Protein 2GKP (pdb70)

CATH classification: 3.40.1590.10

Sequence (161 aa):
TFNQEQDYWAGYYKANERALIIQTWSGFGRYAPDHLYPPPHHILPLDTTDNEETLGTTVLQQALANSRTFVYDSPEDQDFFDTEKKIRQQRRYEDDWVAKKLLCGNLGYKTRRRALFKKNSVDDIWLHNGCCLKISPSRHVKLEAWDAIDADDVILSLDNSPEEEIGAGLKLALSRCR

Nearest PDB structures (foldseek):
  2gkp-assembly1_A  TM=1.006E+00  e=8.425E-35  Neisseria meningitidis MC58
  4zqv-assembly1_A  TM=9.574E-01  e=1.623E-19  Yersinia kristensenii ATCC 33638
  4g6u-assembly3_B  TM=9.277E-01  e=3.587E-19  Escherichia coli O157:H7
  4zqu-assembly1_B  TM=9.069E-01  e=6.116E-16  Salmonella enterica subsp. enterica serovar Rubislaw str. ATCC 10717
  6a27-assembly1_B  TM=6.437E-01  e=1.178E+00  Deinococcus radiodurans R1 = ATCC 13939 = DSM 20539

Radius of gyration: 15.31 Å; Cα contacts (8 Å, |Δi|>4): 329; chains: 1; bounding box: 28×39×42 Å

B-factor: mean 19.78, std 9.02, range [9.24, 66.95]

Structure (mmCIF, N/CA/C/O backbone):
data_2GKP
#
_entry.id   2GKP
#
_cell.length_a   48.102
_cell.length_b   79.877
_cell.length_c   44.624
_cell.angle_alpha   90.00
_cell.angle_beta   90.00
_cell.angle_gamma   90.00
#
_symmetry.space_group_name_H-M   'P 21 21 2'
#
loop_
_entity.id
_entity.type
_entity.pdbx_description
1 polymer 'hypothetical protein NMB0488'
2 non-polymer 'SODIUM ION'
3 non-polymer 1,2-ETHANEDIOL
4 non-polymer BETA-MERCAPTOETHANOL
5 water water
#
loop_
_atom_site.group_PDB
_atom_site.id
_atom_site.type_symbol
_atom_site.label_atom_id
_atom_site.label_alt_id
_atom_site.label_comp_id
_atom_site.label_asym_id
_atom_site.label_entity_id
_atom_site.label_seq_id
_atom_site.pdbx_PDB_ins_code
_atom_site.Cartn_x
_atom_site.Cartn_y
_atom_site.Cartn_z
_atom_site.occupancy
_atom_site.B_iso_or_equiv
_atom_site.auth_seq_id
_atom_site.auth_comp_id
_atom_site.auth_asym_id
_atom_site.auth_atom_id
_atom_site.pdbx_PDB_model_num
ATOM 9 N N . THR A 1 5 ? 20.556 5.375 42.032 1.00 31.38 2 THR A N 1
ATOM 10 C CA . THR A 1 5 ? 19.656 4.610 41.195 1.00 31.81 2 THR A CA 1
ATOM 11 C C . THR A 1 5 ? 18.285 4.666 41.816 1.00 30.33 2 THR A C 1
ATOM 12 O O . THR A 1 5 ? 18.065 4.209 42.944 1.00 31.35 2 THR A O 1
ATOM 16 N N . PHE A 1 6 ? 17.384 5.290 41.076 1.00 28.11 3 PHE A N 1
ATOM 17 C CA . PHE A 1 6 ? 15.968 5.240 41.361 1.00 26.60 3 PHE A CA 1
ATOM 18 C C . PHE A 1 6 ? 15.298 4.558 40.166 1.00 26.97 3 PHE A C 1
ATOM 19 O O . PHE A 1 6 ? 15.569 4.915 39.021 1.00 28.41 3 PHE A O 1
ATOM 27 N N . ASN A 1 7 ? 14.467 3.562 40.444 1.00 27.87 4 ASN A N 1
ATOM 28 C CA . ASN A 1 7 ? 13.763 2.796 39.418 1.00 28.41 4 ASN A CA 1
ATOM 29 C C . ASN A 1 7 ? 12.402 3.372 39.075 1.00 29.44 4 ASN A C 1
ATOM 30 O O . ASN A 1 7 ? 11.687 3.893 39.942 1.00 29.12 4 ASN A O 1
ATOM 35 N N . GLN A 1 8 ? 12.029 3.262 37.806 1.00 29.85 5 GLN A N 1
ATOM 36 C CA . GLN A 1 8 ? 10.715 3.689 37.375 1.00 30.37 5 GLN A CA 1
ATOM 37 C C . GLN A 1 8 ? 9.647 2.813 38.005 1.00 29.54 5 GLN A C 1
ATOM 38 O O . GLN A 1 8 ? 9.830 1.601 38.185 1.00 30.23 5 GLN A O 1
ATOM 44 N N . GLU A 1 9 ? 8.547 3.446 38.376 1.00 28.18 6 GLU A N 1
ATOM 45 C CA . GLU A 1 9 ? 7.418 2.805 39.040 1.00 27.82 6 GLU A CA 1
ATOM 46 C C . GLU A 1 9 ? 7.660 2.466 40.502 1.00 25.82 6 GLU A C 1
ATOM 47 O O . GLU A 1 9 ? 6.699 2.148 41.205 1.00 27.71 6 GLU A O 1
ATOM 53 N N . GLN A 1 10 ? 8.908 2.578 40.968 1.00 23.30 7 GLN A N 1
ATOM 54 C CA . GLN A 1 10 ? 9.219 2.278 42.374 1.00 21.05 7 GLN A CA 1
ATOM 55 C C . GLN A 1 10 ? 9.040 3.526 43.241 1.00 19.59 7 GLN A C 1
ATOM 56 O O . GLN A 1 10 ? 9.368 4.646 42.836 1.00 21.10 7 GLN A O 1
ATOM 62 N N . ASP A 1 11 ? 8.478 3.293 44.410 1.00 18.45 8 ASP A N 1
ATOM 63 C CA . ASP A 1 11 ? 8.297 4.336 45.415 1.00 16.39 8 ASP A CA 1
ATOM 64 C C . ASP A 1 11 ? 9.458 4.378 46.386 1.00 15.79 8 ASP A C 1
ATOM 65 O O . ASP A 1 11 ? 9.880 3.341 46.867 1.00 15.38 8 ASP A O 1
ATOM 70 N N . TYR A 1 12 ? 9.930 5.589 46.689 1.00 13.30 9 TYR A N 1
ATOM 71 C CA . TYR A 1 12 ? 10.946 5.770 47.711 1.00 12.53 9 TYR A CA 1
ATOM 72 C C . TYR A 1 12 ? 10.422 6.783 48.701 1.00 11.65 9 TYR A C 1
ATOM 73 O O . TYR A 1 12 ? 9.878 7.814 48.303 1.00 12.40 9 TYR A O 1
ATOM 82 N N . TRP A 1 13 ? 10.641 6.500 49.986 1.00 12.11 10 TRP A N 1
ATOM 83 C CA . TRP A 1 13 ? 10.163 7.375 51.027 1.00 11.05 10 TRP A CA 1
ATOM 84 C C . TRP A 1 13 ? 11.238 7.710 52.058 1.00 11.45 10 TRP A C 1
ATOM 85 O O . TRP A 1 13 ? 12.141 6.893 52.335 1.00 12.15 10 TRP A O 1
ATOM 96 N N . ALA A 1 14 ? 11.096 8.903 52.662 1.00 11.35 11 ALA A N 1
ATOM 97 C CA . ALA A 1 14 ? 12.009 9.345 53.707 1.00 11.05 11 ALA A CA 1
ATOM 98 C C . ALA A 1 14 ? 11.327 10.362 54.570 1.00 10.45 11 ALA A C 1
ATOM 99 O O . ALA A 1 14 ? 10.280 10.884 54.225 1.00 11.63 11 ALA A O 1
ATOM 101 N N . GLY A 1 15 ? 11.930 10.631 55.727 1.00 11.49 12 GLY A N 1
ATOM 102 C CA . GLY A 1 15 ? 11.397 11.632 56.631 1.00 11.99 12 GLY A CA 1
ATOM 103 C C . GLY A 1 15 ? 12.456 12.652 57.038 1.00 11.20 12 GLY A C 1
ATOM 104 O O . GLY A 1 15 ? 13.657 12.351 57.041 1.00 11.28 12 GLY A O 1
ATOM 105 N N . TYR A 1 16 ? 11.975 13.828 57.413 1.00 11.14 13 TYR A N 1
ATOM 106 C CA A TYR A 1 16 ? 12.830 14.960 57.776 0.50 12.77 13 TYR A CA 1
ATOM 107 C CA B TYR A 1 16 ? 12.806 14.976 57.745 0.50 12.58 13 TYR A CA 1
ATOM 108 C C . TYR A 1 16 ? 12.161 15.595 58.975 1.00 12.18 13 TYR A C 1
ATOM 109 O O . TYR A 1 16 ? 11.124 16.268 58.845 1.00 13.78 13 TYR A O 1
ATOM 126 N N . LYS A 1 17 ? 12.728 15.327 60.156 1.00 11.62 14 LYS A N 1
ATOM 127 C CA . LYS A 1 17 ? 12.214 15.883 61.418 1.00 12.46 14 LYS A CA 1
ATOM 128 C C . LYS A 1 17 ? 13.140 16.954 61.958 1.00 11.21 14 LYS A C 1
ATOM 129 O O . LYS A 1 17 ? 14.332 16.953 61.640 1.00 12.73 14 LYS A O 1
ATOM 135 N N . ALA A 1 18 ? 12.605 17.888 62.757 1.00 10.87 15 ALA A N 1
ATOM 136 C CA . ALA A 1 18 ? 13.434 18.999 63.253 1.00 10.63 15 ALA A CA 1
ATOM 137 C C . ALA A 1 18 ? 12.914 19.457 64.559 1.00 10.93 15 ALA A C 1
ATOM 138 O O . ALA A 1 18 ? 11.711 19.696 64.685 1.00 12.45 15 ALA A O 1
ATOM 140 N N . ASN A 1 19 ? 13.814 19.641 65.518 1.00 11.02 16 ASN A N 1
ATOM 141 C CA . ASN A 1 19 ? 13.440 20.281 66.781 1.00 10.50 16 ASN A CA 1
ATOM 142 C C . ASN A 1 19 ? 14.437 21.381 67.091 1.00 10.35 16 ASN A C 1
ATOM 143 O O . ASN A 1 19 ? 15.172 21.812 66.188 1.00 11.78 16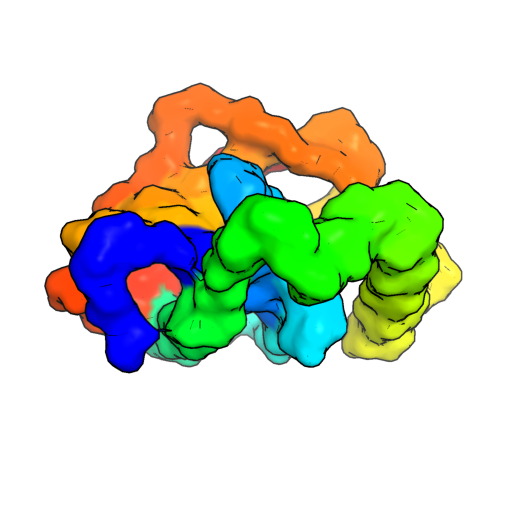 ASN A O 1
ATOM 148 N N . GLU A 1 20 ? 14.455 21.864 68.332 1.00 9.93 17 GLU A N 1
ATOM 149 C CA . GLU A 1 20 ? 15.340 22.987 68.596 1.00 10.74 17 GLU A CA 1
ATOM 150 C C . GLU A 1 20 ? 16.817 22.602 68.654 1.00 9.78 17 GLU A C 1
ATOM 151 O O . GLU A 1 20 ? 17.674 23.491 68.798 1.00 11.92 17 GLU A O 1
ATOM 157 N N . ARG A 1 21 ? 17.135 21.303 68.561 1.00 10.03 18 ARG A N 1
ATOM 158 C CA . ARG A 1 21 ? 18.558 20.894 68.589 1.00 9.56 18 ARG A CA 1
ATOM 159 C C . ARG A 1 21 ? 19.086 20.321 67.288 1.00 9.24 18 ARG A C 1
ATOM 160 O O . ARG A 1 21 ? 20.287 20.302 67.106 1.00 9.98 18 ARG A O 1
ATOM 168 N N . ALA A 1 22 ? 18.214 19.810 66.406 1.00 10.63 19 ALA A N 1
ATOM 169 C CA . ALA A 1 22 ? 18.721 19.091 65.257 1.00 9.25 19 ALA A CA 1
ATOM 170 C C . ALA A 1 22 ? 17.708 18.927 64.171 1.00 10.35 19 ALA A C 1
ATOM 171 O O . ALA A 1 22 ? 16.487 18.946 64.418 1.00 10.55 19 ALA A O 1
ATOM 173 N N . LEU A 1 23 ? 18.238 18.701 62.973 1.00 11.07 20 LEU A N 1
ATOM 174 C CA . LEU A 1 23 ? 17.505 18.049 61.868 1.00 10.09 20 LEU A CA 1
ATOM 175 C C . LEU A 1 23 ? 17.816 16.546 61.892 1.00 9.64 20 LEU A C 1
ATOM 176 O O . LEU A 1 23 ? 18.939 16.178 62.225 1.00 10.80 20 LEU A O 1
ATOM 181 N N . ILE A 1 24 ? 16.820 15.702 61.598 1.00 10.40 21 ILE A N 1
ATOM 182 C CA . ILE A 1 24 ? 16.965 14.257 61.727 1.00 11.21 21 ILE A CA 1
ATOM 183 C C . ILE A 1 24 ? 16.366 13.662 60.457 1.00 11.06 21 ILE A C 1
ATOM 184 O O . ILE A 1 24 ? 15.159 13.713 60.239 1.00 11.82 21 ILE A O 1
ATOM 189 N N . ILE A 1 25 ? 17.228 13.121 59.588 1.00 11.43 22 ILE A N 1
ATOM 190 C CA . ILE A 1 25 ? 16.787 12.634 58.285 1.00 12.15 22 ILE A CA 1
ATOM 191 C C . ILE A 1 25 ? 16.783 11.110 58.348 1.00 12.02 22 ILE A C 1
ATOM 192 O O . ILE A 1 25 ? 17.732 10.478 58.839 1.00 13.22 22 ILE A O 1
ATOM 197 N N . GLN A 1 26 ? 15.702 10.513 57.867 1.00 11.85 23 GLN A N 1
ATOM 198 C CA . GLN A 1 26 ? 15.522 9.090 58.050 1.00 12.39 23 GLN A CA 1
ATOM 199 C C . GLN A 1 26 ? 14.992 8.412 56.789 1.00 11.73 23 GLN A C 1
ATOM 200 O O . GLN A 1 26 ? 13.975 8.836 56.247 1.00 12.70 23 GLN A O 1
ATOM 206 N N . THR A 1 27 ? 15.594 7.289 56.397 1.00 12.52 24 THR A N 1
ATOM 207 C CA . THR A 1 27 ? 14.992 6.421 55.369 1.00 11.90 24 THR A CA 1
ATOM 208 C C . THR A 1 27 ? 13.707 5.764 55.887 1.00 12.60 24 THR A C 1
ATOM 209 O O . THR A 1 27 ? 13.665 5.327 57.034 1.00 12.38 24 THR A O 1
ATOM 213 N N . TRP A 1 28 ? 12.674 5.718 55.035 1.00 12.99 25 TRP A N 1
ATOM 214 C CA . TRP A 1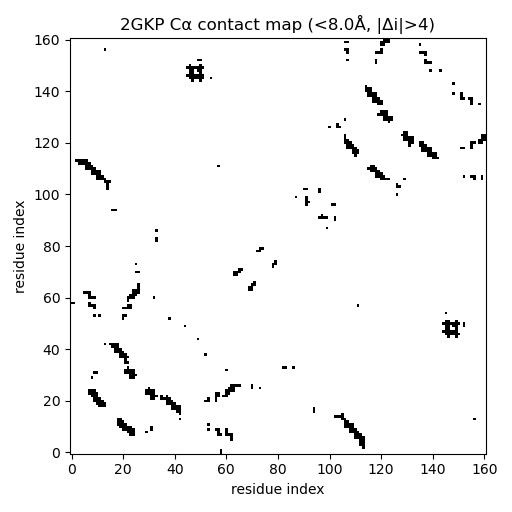 28 ? 11.451 4.953 55.316 1.00 12.94 25 TRP A CA 1
ATOM 215 C C . TRP A 1 28 ? 11.385 3.770 54.346 1.00 12.53 25 TRP A C 1
ATOM 216 O O . TRP A 1 28 ? 11.939 3.827 53.231 1.00 12.40 25 TRP A O 1
ATOM 227 N N . SER A 1 29 ? 10.692 2.702 54.757 1.00 12.49 26 SER A N 1
ATOM 228 C CA . SER A 1 29 ? 10.524 1.527 53.911 1.00 13.03 26 SER A CA 1
ATOM 229 C C . SER A 1 29 ? 9.125 0.981 54.126 1.00 13.82 26 SER A C 1
ATOM 230 O O . SER A 1 29 ? 8.372 1.474 54.985 1.00 12.86 26 SER A O 1
ATOM 233 N N . GLY A 1 30 ? 8.786 -0.069 53.365 1.00 13.21 27 GLY A N 1
ATOM 234 C CA . GLY A 1 30 ? 7.462 -0.655 53.534 1.00 13.89 27 GLY A CA 1
ATOM 235 C C . GLY A 1 30 ? 6.980 -1.320 52.278 1.00 13.67 27 GLY A C 1
ATOM 236 O O . GLY A 1 30 ? 7.771 -1.646 51.381 1.00 14.17 27 GLY A O 1
ATOM 237 N N . PHE A 1 31 ? 5.667 -1.562 52.236 1.00 14.34 28 PHE A N 1
ATOM 238 C CA . PHE A 1 31 ? 4.999 -2.018 51.035 1.00 13.62 28 PHE A CA 1
ATOM 239 C C . PHE A 1 31 ? 3.568 -1.508 51.196 1.00 14.33 28 PHE A C 1
ATOM 240 O O . PHE A 1 31 ? 2.931 -1.749 52.233 1.00 13.89 28 PHE A O 1
ATOM 248 N N . GLY A 1 32 ? 3.082 -0.794 50.180 1.00 13.84 29 GLY A N 1
ATOM 249 C CA . GLY A 1 32 ? 1.748 -0.209 50.241 1.00 14.13 29 GLY A CA 1
ATOM 250 C C . GLY A 1 32 ? 1.710 1.055 51.053 1.00 13.66 29 GLY A C 1
ATOM 251 O O . GLY A 1 32 ? 1.289 2.101 50.569 1.00 14.83 29 GLY A O 1
ATOM 252 N N . ARG A 1 33 ? 2.127 0.952 52.313 1.00 13.47 30 ARG A N 1
ATOM 253 C CA . ARG A 1 33 ? 2.346 2.110 53.170 1.00 13.75 30 ARG A CA 1
ATOM 254 C C . ARG A 1 33 ? 3.768 2.029 53.724 1.00 13.89 30 ARG A C 1
ATOM 255 O O . ARG A 1 33 ? 4.327 0.912 53.898 1.00 15.37 30 ARG A O 1
ATOM 263 N N . TYR A 1 34 ? 4.326 3.212 54.025 1.00 13.16 31 TYR A N 1
ATOM 264 C CA . TYR A 1 34 ? 5.716 3.305 54.451 1.00 13.73 31 TYR A CA 1
ATOM 265 C C . TYR A 1 34 ? 5.873 3.911 55.837 1.00 13.25 31 TYR A C 1
ATOM 266 O O . TYR A 1 34 ? 4.983 4.618 56.348 1.00 15.40 31 TYR A O 1
ATOM 275 N N . ALA A 1 35 ? 7.029 3.639 56.426 1.00 13.05 32 ALA A N 1
ATOM 276 C CA . ALA A 1 35 ? 7.297 4.083 57.802 1.00 13.33 32 ALA A CA 1
ATOM 277 C C . ALA A 1 35 ? 8.782 4.125 58.055 1.00 13.09 32 ALA A C 1
ATOM 278 O O . ALA A 1 35 ? 9.553 3.523 57.304 1.00 13.61 32 ALA A O 1
ATOM 280 N N . PRO A 1 36 ? 9.206 4.857 59.096 1.00 13.68 33 PRO A N 1
ATOM 281 C CA . PRO A 1 36 ? 10.647 4.909 59.377 1.00 13.17 33 PRO A CA 1
ATOM 282 C C . PRO A 1 36 ? 11.268 3.520 59.428 1.00 13.15 33 PRO A C 1
ATOM 283 O O . PRO A 1 36 ? 10.696 2.609 60.055 1.00 13.83 33 PRO A O 1
ATOM 287 N N . ASP A 1 37 ? 12.421 3.356 58.788 1.00 13.46 34 ASP A N 1
ATOM 288 C CA . ASP A 1 37 ? 13.079 2.032 58.712 1.00 14.02 34 ASP A CA 1
ATOM 289 C C . ASP A 1 37 ? 14.342 2.099 59.576 1.00 15.39 34 ASP A C 1
ATOM 290 O O . ASP A 1 37 ? 15.385 2.624 59.139 1.00 15.40 34 ASP A O 1
ATOM 295 N N . HIS A 1 38 ? 14.241 1.602 60.802 1.00 17.01 35 HIS A N 1
ATOM 296 C CA . HIS A 1 38 ? 15.353 1.733 61.746 1.00 17.62 35 HIS A CA 1
ATOM 297 C C . HIS A 1 38 ? 16.529 0.811 61.415 1.00 18.79 35 HIS A C 1
ATOM 298 O O . HIS A 1 38 ? 17.522 0.792 62.140 1.00 19.73 35 HIS A O 1
ATOM 305 N N . LEU A 1 39 ? 16.456 0.092 60.300 1.00 18.97 36 LEU A N 1
ATOM 306 C CA . LEU A 1 39 ? 17.659 -0.551 59.782 1.00 18.75 36 LEU A CA 1
ATOM 307 C C . LEU A 1 39 ? 18.723 0.509 59.438 1.00 18.12 36 LEU A C 1
ATOM 308 O O . LEU A 1 39 ? 19.935 0.293 59.557 1.00 18.79 36 LEU A O 1
ATOM 313 N N . TYR A 1 40 ? 18.238 1.665 59.025 1.00 17.49 37 TYR A N 1
ATOM 314 C CA . TYR A 1 40 ? 19.101 2.778 58.640 1.00 16.42 37 TYR A CA 1
ATOM 315 C C A TYR A 1 40 ? 19.123 3.762 59.821 0.60 16.32 37 TYR A C 1
ATOM 316 C C B TYR A 1 40 ? 19.104 3.861 59.698 0.40 16.61 37 TYR A C 1
ATOM 317 O O A TYR A 1 40 ? 18.063 4.164 60.303 0.60 15.47 37 TYR A O 1
ATOM 318 O O B TYR A 1 40 ? 18.120 4.588 59.813 0.40 16.42 37 TYR A O 1
ATOM 327 N N A PRO A 1 41 ? 20.316 4.119 60.345 0.60 16.45 38 PRO A N 1
ATOM 328 N N B PRO A 1 41 ? 20.210 3.997 60.457 0.40 16.56 38 PRO A N 1
ATOM 329 C CA A PRO A 1 41 ? 20.261 5.018 61.496 0.60 16.69 38 PRO A CA 1
ATOM 330 C CA B PRO A 1 41 ? 20.312 5.014 61.508 0.40 16.61 38 PRO A CA 1
ATOM 331 C C . PRO A 1 41 ? 19.873 6.421 61.059 1.00 16.94 38 PRO A C 1
ATOM 332 O O . PRO A 1 41 ? 20.083 6.770 59.901 1.00 15.79 38 PRO A O 1
ATOM 339 N N . PRO A 1 42 ? 19.312 7.212 61.983 1.00 16.54 39 PRO A N 1
ATOM 340 C CA . PRO A 1 42 ? 19.007 8.568 61.614 1.00 16.52 39 PRO A CA 1
ATOM 341 C C . PRO A 1 42 ? 20.289 9.351 61.310 1.00 16.06 39 PRO A C 1
ATOM 342 O O . PRO A 1 42 ? 21.327 9.120 61.925 1.00 15.87 39 PRO A O 1
ATOM 346 N N . HIS A 1 43 ? 20.190 10.284 60.379 1.00 14.69 40 HIS A N 1
ATOM 347 C CA A HIS A 1 43 ? 21.281 11.195 60.092 0.70 14.40 40 HIS A CA 1
ATOM 348 C CA B HIS A 1 43 ? 21.296 11.201 60.094 0.30 14.26 40 HIS A CA 1
ATOM 349 C C . HIS A 1 43 ? 20.995 12.531 60.751 1.00 12.52 40 HIS A C 1
ATOM 350 O O . HIS A 1 43 ? 20.013 13.179 60.391 1.00 12.47 40 HIS A O 1
ATOM 363 N N . ILE A 1 44 ? 21.821 12.913 61.726 1.00 12.22 41 ILE A N 1
ATOM 364 C CA . ILE A 1 44 ? 21.603 14.136 62.474 1.00 12.13 41 ILE A CA 1
ATOM 365 C C . ILE A 1 44 ? 22.406 15.274 61.884 1.00 11.86 41 ILE A C 1
ATOM 366 O O . ILE A 1 44 ? 23.559 15.075 61.543 1.00 13.72 41 ILE A O 1
ATOM 371 N N . LEU A 1 45 ? 21.779 16.441 61.748 1.00 11.74 42 LEU A N 1
ATOM 372 C CA . LEU A 1 45 ? 22.434 17.600 61.147 1.00 12.44 42 LEU A CA 1
ATOM 373 C C . LEU A 1 45 ? 22.142 18.855 61.951 1.00 11.65 42 LEU A C 1
ATOM 374 O O . LEU A 1 45 ? 21.140 18.921 62.639 1.00 11.65 42 LEU A O 1
ATOM 379 N N . PRO A 1 46 ? 23.041 19.860 61.886 1.00 11.11 43 PRO A N 1
ATOM 380 C CA . PRO A 1 46 ? 22.734 21.161 62.499 1.00 11.66 43 PRO A CA 1
ATOM 381 C C . PRO A 1 46 ? 21.606 21.883 61.784 1.00 12.20 43 PRO A C 1
ATOM 382 O O . PRO A 1 46 ? 21.339 21.638 60.602 1.00 12.09 43 PRO A O 1
ATOM 386 N N . LEU A 1 47 ? 20.956 22.788 62.496 1.00 11.82 44 LEU A N 1
ATOM 387 C CA . LEU A 1 47 ? 19.728 23.408 61.945 1.00 11.62 44 LEU A CA 1
ATOM 388 C C . LEU A 1 47 ? 19.952 24.286 60.732 1.00 12.26 44 LEU A C 1
ATOM 389 O O . LEU A 1 47 ? 19.051 24.439 59.918 1.00 13.47 44 LEU A O 1
ATOM 394 N N . ASP A 1 48 ? 21.122 24.869 60.624 1.00 12.50 45 ASP A N 1
ATOM 395 C CA . ASP A 1 48 ? 21.432 25.743 59.479 1.00 13.22 45 ASP A CA 1
ATOM 396 C C . ASP A 1 48 ? 22.350 25.081 58.479 1.00 15.21 45 ASP A C 1
ATOM 397 O O . ASP A 1 48 ? 23.097 25.766 57.759 1.00 16.06 45 ASP A O 1
ATOM 402 N N . THR A 1 49 ? 22.246 23.759 58.389 1.00 15.28 46 THR A N 1
ATOM 403 C CA A THR A 1 49 ? 22.939 23.004 57.356 0.60 16.31 46 THR A CA 1
ATOM 404 C CA B THR A 1 49 ? 22.975 23.028 57.349 0.40 16.88 46 THR A CA 1
ATOM 405 C C . THR A 1 49 ? 22.658 23.633 56.012 1.00 17.05 46 THR A C 1
ATOM 406 O O . THR A 1 49 ? 21.538 24.053 55.759 1.00 16.79 46 THR A O 1
ATOM 413 N N . ASP A 1 50 ? 23.673 23.672 55.152 1.00 18.64 47 ASP A N 1
ATOM 414 C CA . ASP A 1 50 ? 23.455 24.265 53.863 1.00 19.81 47 ASP A CA 1
ATOM 415 C C . ASP A 1 50 ? 22.499 23.436 53.016 1.00 19.14 47 ASP A C 1
ATOM 416 O O . ASP A 1 50 ? 22.341 22.225 53.236 1.00 19.84 47 ASP A O 1
ATOM 421 N N . ASN A 1 51 ? 21.828 24.101 52.092 1.00 18.25 48 ASN A N 1
ATOM 422 C CA . ASN A 1 51 ? 20.834 23.413 51.258 1.00 18.08 48 ASN A CA 1
ATOM 423 C C . ASN A 1 51 ? 21.426 22.221 50.488 1.00 18.28 48 ASN A C 1
ATOM 424 O O . ASN A 1 51 ? 20.784 21.182 50.383 1.00 19.01 48 ASN A O 1
ATOM 429 N N . GLU A 1 52 ? 22.643 22.355 49.962 1.00 19.32 49 GLU A N 1
ATOM 430 C CA A GLU A 1 52 ? 23.220 21.240 49.218 0.50 19.52 49 GLU A CA 1
ATOM 431 C CA B GLU A 1 52 ? 23.342 21.246 49.270 0.50 19.20 49 GLU A CA 1
ATOM 432 C C . GLU A 1 52 ? 23.420 19.986 50.101 1.00 19.61 49 GLU A C 1
ATOM 433 O O . GLU A 1 52 ? 23.115 18.854 49.646 1.00 19.66 49 GLU A O 1
ATOM 444 N N . THR A 1 53 ? 23.831 20.157 51.363 1.00 18.80 50 THR A N 1
ATOM 445 C CA . THR A 1 53 ? 24.034 19.025 52.258 1.00 19.18 50 THR A CA 1
ATOM 446 C C . THR A 1 53 ? 22.664 18.437 52.630 1.00 17.96 50 THR A C 1
ATOM 447 O O . THR A 1 53 ? 22.505 17.214 52.701 1.00 18.68 50 THR A O 1
ATOM 451 N N . LEU A 1 54 ? 21.687 19.292 52.878 1.00 17.42 51 LEU A N 1
ATOM 452 C CA . LEU A 1 54 ? 20.365 18.815 53.257 1.00 17.06 51 LEU A CA 1
ATOM 453 C C . LEU A 1 54 ? 19.727 18.048 52.075 1.00 16.12 51 LEU A C 1
ATOM 454 O O . LEU A 1 54 ? 19.218 16.920 52.252 1.00 15.20 51 LEU A O 1
ATOM 459 N N . GLY A 1 55 ? 19.793 18.615 50.872 1.00 17.30 52 GLY A N 1
ATOM 460 C CA . GLY A 1 55 ? 19.278 17.891 49.682 1.00 16.56 52 GLY A CA 1
ATOM 461 C C . GLY A 1 55 ? 19.968 16.544 49.441 1.00 16.46 52 GLY A C 1
ATOM 462 O O . GLY A 1 55 ? 19.314 15.485 49.229 1.00 16.78 52 GLY A O 1
ATOM 463 N N . THR A 1 56 ? 21.299 16.539 49.485 1.00 17.09 53 THR A N 1
ATOM 464 C CA . THR A 1 56 ? 22.051 15.285 49.319 1.00 17.37 53 THR A CA 1
ATOM 465 C C . THR A 1 56 ? 21.719 14.246 50.373 1.00 17.02 53 THR A C 1
ATOM 466 O O . THR A 1 56 ? 21.616 13.048 50.082 1.00 16.22 53 THR A O 1
ATOM 470 N N . THR A 1 57 ? 21.584 14.685 51.620 1.00 15.44 54 THR A N 1
ATOM 471 C CA . THR A 1 57 ? 21.307 13.732 52.683 1.00 15.12 54 THR A CA 1
ATOM 472 C C . THR A 1 57 ? 19.928 13.109 52.473 1.00 14.05 54 THR A C 1
ATOM 473 O O . THR A 1 57 ? 19.771 11.921 52.676 1.00 14.53 54 THR A O 1
ATOM 477 N N . VAL A 1 58 ? 18.936 13.909 52.083 1.00 12.93 55 VAL A N 1
ATOM 478 C CA . VAL A 1 58 ? 17.594 13.354 51.853 1.00 13.07 55 VAL A CA 1
ATOM 479 C C . VAL A 1 58 ? 17.595 12.452 50.618 1.00 13.03 55 VAL A C 1
ATOM 480 O O . VAL A 1 58 ? 17.010 11.345 50.643 1.00 13.18 55 VAL A O 1
ATOM 484 N N . LEU A 1 59 ? 18.308 12.848 49.566 1.00 13.47 56 LEU A N 1
ATOM 485 C CA . LEU A 1 59 ? 18.440 11.912 48.405 1.00 13.51 56 LEU A CA 1
ATOM 486 C C . LEU A 1 59 ? 19.090 10.575 48.795 1.00 14.02 56 LEU A C 1
ATOM 487 O O . LEU A 1 59 ? 18.658 9.489 48.328 1.00 13.79 56 LEU A O 1
ATOM 492 N N . GLN A 1 60 ? 20.116 10.612 49.665 1.00 14.83 57 GLN A N 1
ATOM 493 C CA A GLN A 1 60 ? 20.753 9.379 50.121 0.50 14.93 57 GLN A CA 1
ATOM 494 C CA B GLN A 1 60 ? 20.716 9.346 50.060 0.50 14.72 57 GLN A CA 1
ATOM 495 C C . GLN A 1 60 ? 19.746 8.539 50.919 1.00 14.68 57 GLN A C 1
ATOM 496 O O . GLN A 1 60 ? 19.683 7.319 50.833 1.00 16.38 57 GLN A O 1
ATOM 507 N N . ALA A 1 61 ? 18.976 9.206 51.766 1.00 14.16 58 ALA A N 1
ATOM 508 C CA . ALA A 1 61 ? 17.973 8.482 52.554 1.00 13.55 58 ALA A CA 1
ATOM 509 C C . ALA A 1 61 ? 16.917 7.825 51.672 1.00 13.73 58 ALA A C 1
ATOM 510 O O . ALA A 1 61 ? 16.545 6.663 51.892 1.00 14.19 58 ALA A O 1
ATOM 512 N N . LEU A 1 62 ? 16.457 8.547 50.655 1.00 13.54 59 LEU A N 1
ATOM 513 C CA . LEU A 1 62 ? 15.494 7.986 49.721 1.00 13.19 59 LEU A CA 1
ATOM 514 C C . LEU A 1 62 ? 16.081 6.800 48.971 1.00 13.78 59 LEU A C 1
ATOM 515 O O . LEU A 1 62 ? 15.374 5.819 48.762 1.00 13.78 59 LEU A O 1
ATOM 520 N N . ALA A 1 63 ? 17.350 6.880 48.585 1.00 13.68 60 ALA A N 1
ATOM 521 C CA . ALA A 1 63 ? 17.956 5.791 47.794 1.00 14.46 60 ALA A CA 1
ATOM 522 C C . ALA A 1 63 ? 17.967 4.485 48.560 1.00 15.23 60 ALA A C 1
ATOM 523 O O . ALA A 1 63 ? 17.969 3.389 47.952 1.00 16.48 60 ALA A O 1
ATOM 525 N N . ASN A 1 64 ? 18.001 4.580 49.884 1.00 15.34 61 ASN A N 1
ATOM 526 C CA . ASN A 1 64 ? 17.991 3.385 50.717 1.00 14.68 61 ASN A CA 1
ATOM 527 C C . ASN A 1 64 ? 16.590 2.858 51.066 1.00 14.99 61 ASN A C 1
ATOM 528 O O . ASN A 1 64 ? 16.461 1.827 51.713 1.00 14.81 61 ASN A O 1
ATOM 533 N N . SER A 1 65 ? 15.548 3.570 50.638 1.00 13.54 62 SER A N 1
ATOM 534 C CA . SER A 1 65 ? 14.176 3.158 50.939 1.00 13.68 62 SER A CA 1
ATOM 535 C C . SER A 1 65 ? 13.849 1.782 50.358 1.00 14.25 62 SER A C 1
ATOM 536 O O . SER A 1 65 ? 13.960 1.585 49.133 1.00 15.68 62 SER A O 1
ATOM 539 N N . ARG A 1 66 ? 13.397 0.862 51.215 1.00 14.20 63 ARG A N 1
ATOM 540 C CA . ARG A 1 66 ? 13.145 -0.511 50.757 1.00 15.86 63 ARG A CA 1
ATOM 541 C C . ARG A 1 66 ? 11.652 -0.698 50.465 1.00 16.22 63 ARG A C 1
ATOM 542 O O . ARG A 1 66 ? 10.778 -0.229 51.231 1.00 17.12 63 ARG A O 1
ATOM 550 N N . THR A 1 67 ? 11.349 -1.379 49.358 1.00 16.42 64 THR A N 1
ATOM 551 C CA . THR A 1 67 ? 9.979 -1.819 49.093 1.00 15.90 64 THR A CA 1
ATOM 552 C C . THR A 1 67 ? 9.965 -3.333 49.195 1.00 16.87 64 THR A C 1
ATOM 553 O O . THR A 1 67 ? 10.709 -4.022 48.481 1.00 18.89 64 THR A O 1
ATOM 557 N N . PHE A 1 68 ? 9.169 -3.822 50.133 1.00 17.56 65 PHE A N 1
ATOM 558 C CA . PHE A 1 68 ? 9.076 -5.288 50.335 1.00 18.89 65 PHE A CA 1
ATOM 559 C C . PHE A 1 68 ? 8.087 -5.920 49.381 1.00 20.29 65 PHE A C 1
ATOM 560 O O . PHE A 1 68 ? 7.239 -5.239 48.840 1.00 21.34 65 PHE A O 1
ATOM 568 N N . VAL A 1 69 ? 8.225 -7.236 49.177 1.00 20.51 66 VAL A N 1
ATOM 569 C CA . VAL A 1 69 ? 7.172 -8.065 48.606 1.00 21.19 66 VAL A CA 1
ATOM 570 C C . VAL A 1 69 ? 6.247 -8.394 49.778 1.00 20.16 66 VAL A C 1
ATOM 571 O O . VAL A 1 69 ? 6.696 -8.799 50.846 1.00 19.98 66 VAL A O 1
ATOM 575 N N . TYR A 1 70 ? 4.949 -8.174 49.601 1.00 20.34 67 TYR A N 1
ATOM 576 C CA . TYR A 1 70 ? 3.984 -8.412 50.667 1.00 20.30 67 TYR A CA 1
ATOM 577 C C . TYR A 1 70 ? 4.107 -9.840 51.236 1.00 21.00 67 TYR A C 1
ATOM 578 O O . TYR A 1 70 ? 4.203 -10.817 50.483 1.00 21.37 67 TYR A O 1
ATOM 587 N N . ASP A 1 71 ? 4.172 -9.940 52.562 1.00 20.86 68 ASP A N 1
ATOM 588 C CA . ASP A 1 71 ? 4.333 -11.249 53.227 1.00 23.14 68 ASP A CA 1
ATOM 589 C C . ASP A 1 71 ? 5.665 -11.937 53.061 1.00 23.27 68 ASP A C 1
ATOM 590 O O . ASP A 1 71 ? 5.791 -13.137 53.407 1.00 24.87 68 ASP A O 1
ATOM 595 N N . SER A 1 72 ? 6.648 -11.255 52.474 1.00 2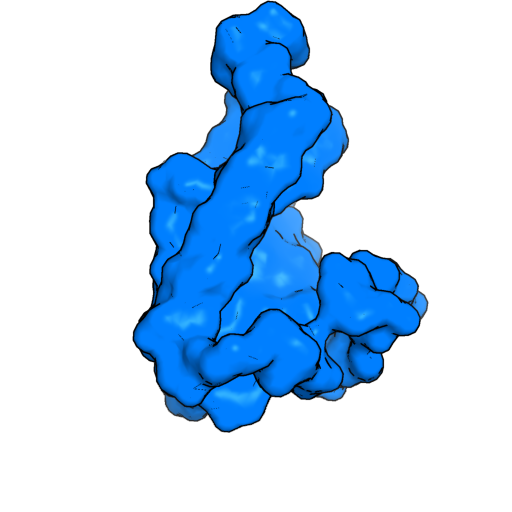3.37 69 SER A N 1
ATOM 596 C CA . SER A 1 72 ? 8.013 -11.778 52.494 1.00 22.28 69 SER A CA 1
ATOM 597 C C . SER A 1 72 ? 8.490 -11.740 53.952 1.00 23.79 69 SER A C 1
ATOM 598 O O . SER A 1 72 ? 7.882 -11.068 54.790 1.00 23.33 69 SER A O 1
ATOM 601 N N . PRO A 1 73 ? 9.539 -12.508 54.289 1.00 24.55 70 PRO A N 1
ATOM 602 C CA . PRO A 1 73 ? 10.027 -12.431 55.657 1.00 24.42 70 PRO A CA 1
ATOM 603 C C . PRO A 1 73 ? 10.346 -10.994 56.080 1.00 23.26 70 PRO A C 1
ATOM 604 O O . PRO A 1 73 ? 10.053 -10.629 57.206 1.00 24.62 70 PRO A O 1
ATOM 608 N N . GLU A 1 74 ? 10.927 -10.214 55.179 1.00 23.20 71 GLU A N 1
ATOM 609 C CA . GLU A 1 74 ? 11.188 -8.785 55.433 1.00 21.66 71 GLU A CA 1
ATOM 610 C C . GLU A 1 74 ? 9.912 -7.966 55.722 1.00 21.15 71 GLU A C 1
ATOM 611 O O . GLU A 1 74 ? 9.887 -7.136 56.648 1.00 20.00 71 GLU A O 1
ATOM 617 N N . ASP A 1 75 ? 8.851 -8.179 54.949 1.00 19.21 72 ASP A N 1
ATOM 618 C CA . ASP A 1 75 ? 7.572 -7.488 55.191 1.00 18.12 72 ASP A CA 1
ATOM 619 C C . ASP A 1 75 ? 6.957 -7.835 56.555 1.00 17.76 72 ASP A C 1
ATOM 620 O O . ASP A 1 75 ? 6.504 -6.983 57.314 1.00 18.10 72 ASP A O 1
ATOM 625 N N . GLN A 1 76 ? 6.880 -9.137 56.853 1.00 18.18 73 GLN A N 1
ATOM 626 C CA . GLN A 1 76 ? 6.287 -9.539 58.123 1.00 18.37 73 GLN A CA 1
ATOM 627 C C . GLN A 1 76 ? 7.048 -8.942 59.317 1.00 19.35 73 GLN A C 1
ATOM 628 O O . GLN A 1 76 ? 6.440 -8.432 60.281 1.00 18.80 73 GLN A O 1
ATOM 634 N N . ASP A 1 77 ? 8.379 -9.006 59.243 1.00 20.52 74 ASP A N 1
ATOM 635 C CA . ASP A 1 77 ? 9.235 -8.447 60.296 1.00 19.80 74 ASP A CA 1
ATOM 636 C C . ASP A 1 77 ? 9.028 -6.947 60.469 1.00 18.78 74 ASP A C 1
ATOM 637 O O . ASP A 1 77 ? 8.890 -6.456 61.621 1.00 18.24 74 ASP A O 1
ATOM 642 N N . PHE A 1 78 ? 8.970 -6.250 59.332 1.00 17.46 75 PHE A N 1
ATOM 643 C CA . PHE A 1 78 ? 8.817 -4.791 59.351 1.00 16.32 75 PHE A CA 1
ATOM 644 C C . PHE A 1 78 ? 7.499 -4.322 59.959 1.00 16.88 75 PHE A C 1
ATOM 645 O O . PHE A 1 78 ? 7.443 -3.295 60.640 1.00 17.69 75 PHE A O 1
ATOM 653 N N . PHE A 1 79 ? 6.433 -5.101 59.738 1.00 15.73 76 PHE A N 1
ATOM 654 C CA . PHE A 1 79 ? 5.109 -4.681 60.199 1.00 16.43 76 PHE A CA 1
ATOM 655 C C . PHE A 1 79 ? 4.635 -5.392 61.479 1.00 15.86 76 PHE A C 1
ATOM 656 O O . PHE A 1 79 ? 3.517 -5.186 61.940 1.00 17.89 76 PHE A O 1
ATOM 664 N N . ASP A 1 80 ? 5.516 -6.219 62.053 1.00 16.55 77 ASP A N 1
ATOM 665 C CA . ASP A 1 80 ? 5.214 -6.904 63.312 1.00 17.24 77 ASP A CA 1
ATOM 666 C C . ASP A 1 80 ? 5.056 -5.894 64.432 1.00 17.84 77 ASP A C 1
ATOM 667 O O . ASP A 1 80 ? 5.946 -5.086 64.643 1.00 18.27 77 ASP A O 1
ATOM 672 N N . THR A 1 81 ? 3.947 -5.966 65.157 1.00 17.93 78 THR A N 1
ATOM 673 C CA . THR A 1 81 ? 3.605 -4.993 66.192 1.00 19.88 78 THR A CA 1
ATOM 674 C C . THR A 1 81 ? 4.691 -4.859 67.264 1.00 19.62 78 THR A C 1
ATOM 675 O O . THR A 1 81 ? 5.136 -3.755 67.584 1.00 19.67 78 THR A O 1
ATOM 679 N N . GLU A 1 82 ? 5.153 -5.983 67.787 1.00 19.03 79 GLU A N 1
ATOM 680 C CA . GLU A 1 82 ? 6.095 -5.929 68.884 1.00 17.36 79 GLU A CA 1
ATOM 681 C C . GLU A 1 82 ? 7.471 -5.458 68.403 1.00 17.31 79 GLU A C 1
ATOM 682 O O . GLU A 1 82 ? 8.161 -4.691 69.127 1.00 17.78 79 GLU A O 1
ATOM 688 N N . LYS A 1 83 ? 7.878 -5.889 67.200 1.00 16.03 80 LYS A N 1
ATOM 689 C CA A LYS A 1 83 ? 9.146 -5.436 66.644 0.60 16.17 80 LYS A CA 1
ATOM 690 C CA B LYS A 1 83 ? 9.138 -5.446 66.602 0.40 16.34 80 LYS A CA 1
ATOM 691 C C . LYS A 1 83 ? 9.117 -3.935 66.369 1.00 15.83 80 LYS A C 1
ATOM 692 O O . LYS A 1 83 ? 10.088 -3.243 66.689 1.00 16.11 80 LYS A O 1
ATOM 703 N N . ILE A 1 84 ? 8.003 -3.418 65.832 1.00 15.99 81 ILE A N 1
ATOM 704 C CA . ILE A 1 84 ? 7.848 -1.954 65.677 1.00 15.76 81 ILE A CA 1
ATOM 705 C C . ILE A 1 84 ? 8.026 -1.251 67.025 1.00 15.76 81 ILE A C 1
ATOM 706 O O . ILE A 1 84 ? 8.758 -0.270 67.124 1.00 15.26 81 ILE A O 1
ATOM 711 N N . ARG A 1 85 ? 7.376 -1.756 68.067 1.00 16.04 82 ARG A N 1
ATOM 712 C CA . ARG A 1 85 ? 7.468 -1.158 69.401 1.00 16.63 82 ARG A CA 1
ATOM 713 C C . ARG A 1 85 ? 8.901 -1.172 69.943 1.00 16.81 82 ARG A C 1
ATOM 714 O O . ARG A 1 85 ? 9.412 -0.157 70.430 1.00 17.80 82 ARG A O 1
ATOM 722 N N . GLN A 1 86 ? 9.576 -2.312 69.820 1.00 16.01 83 GLN A N 1
ATOM 723 C CA A GLN A 1 86 ? 10.917 -2.413 70.366 0.50 15.36 83 GLN A CA 1
ATOM 724 C CA B GLN A 1 86 ? 10.939 -2.450 70.320 0.50 15.60 83 GLN A CA 1
ATOM 725 C C . GLN A 1 86 ? 11.860 -1.492 69.571 1.00 14.86 83 GLN A C 1
ATOM 726 O O . GLN A 1 86 ? 12.680 -0.788 70.170 1.00 16.30 83 GLN A O 1
ATOM 737 N N . ARG A 1 87 ? 11.741 -1.468 68.247 1.00 14.32 84 ARG A N 1
ATOM 738 C CA A ARG A 1 87 ? 12.641 -0.642 67.434 0.50 13.74 84 ARG A CA 1
ATOM 739 C CA B ARG A 1 87 ? 12.624 -0.637 67.422 0.50 13.67 84 ARG A CA 1
ATOM 740 C C . ARG A 1 87 ? 12.367 0.834 67.663 1.00 13.47 84 ARG A C 1
ATOM 741 O O . ARG A 1 87 ? 13.301 1.670 67.626 1.00 14.28 84 ARG A O 1
ATOM 756 N N . TYR A 1 88 ? 11.105 1.170 67.925 1.00 13.40 85 TYR A N 1
ATOM 757 C CA . TYR A 1 88 ? 10.703 2.556 68.161 1.00 13.72 85 TYR A CA 1
ATOM 758 C C . TYR A 1 88 ? 11.295 3.035 69.480 1.00 13.90 85 TYR A C 1
ATOM 759 O O . TYR A 1 88 ? 11.853 4.160 69.591 1.00 13.52 85 TYR A O 1
ATOM 768 N N . GLU A 1 89 ? 11.147 2.228 70.519 1.00 15.09 86 GLU A N 1
ATOM 769 C CA . GLU A 1 89 ? 11.692 2.607 71.829 1.00 15.11 86 GLU A CA 1
ATOM 770 C C . GLU A 1 89 ? 13.224 2.719 71.783 1.00 15.66 86 GLU A C 1
ATOM 771 O O . GLU A 1 89 ? 13.805 3.642 72.380 1.00 15.48 86 GLU A O 1
ATOM 777 N N . ASP A 1 90 ? 13.877 1.827 71.041 1.00 15.53 87 ASP A N 1
ATOM 778 C CA A ASP A 1 90 ? 15.314 1.961 70.874 0.60 15.84 87 ASP A CA 1
ATOM 779 C CA B ASP A 1 90 ? 15.328 1.933 70.798 0.40 15.57 87 ASP A CA 1
ATOM 780 C C . ASP A 1 90 ? 15.656 3.270 70.164 1.00 14.57 87 ASP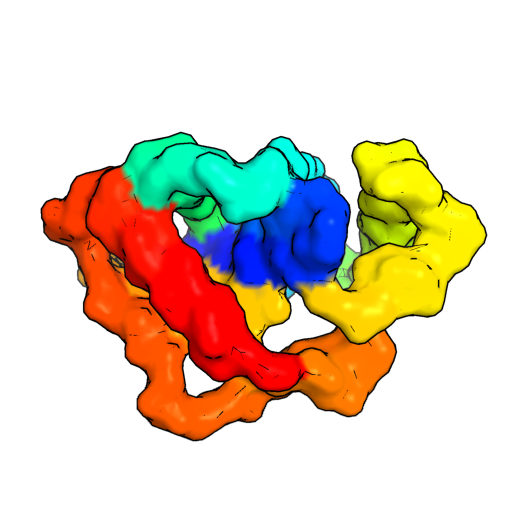 A C 1
ATOM 781 O O . ASP A 1 90 ? 16.620 3.925 70.534 1.00 15.37 87 ASP A O 1
ATOM 790 N N . TRP A 1 91 ? 14.878 3.652 69.150 1.00 14.39 88 TRP A N 1
ATOM 791 C CA . TRP A 1 91 ? 15.114 4.901 68.410 1.00 13.67 88 TRP A CA 1
ATOM 792 C C . TRP A 1 91 ? 14.980 6.079 69.317 1.00 12.62 88 TRP A C 1
ATOM 793 O O . TRP A 1 91 ? 15.815 6.994 69.274 1.00 12.05 88 TRP A O 1
ATOM 804 N N . VAL A 1 92 ? 13.958 6.085 70.167 1.00 12.34 89 VAL A N 1
ATOM 805 C CA . VAL A 1 92 ? 13.778 7.212 71.096 1.00 12.66 89 VAL A CA 1
ATOM 806 C C . VAL A 1 92 ? 14.948 7.322 72.087 1.00 12.48 89 VAL A C 1
ATOM 807 O O . VAL A 1 92 ? 15.532 8.395 72.264 1.00 12.46 89 VAL A O 1
ATOM 811 N N . ALA A 1 93 ? 15.324 6.208 72.694 1.00 12.52 90 ALA A N 1
ATOM 812 C CA . ALA A 1 93 ? 16.420 6.209 73.652 1.00 13.34 90 ALA A CA 1
ATOM 813 C C . ALA A 1 93 ? 17.709 6.683 72.976 1.00 13.30 90 ALA A C 1
ATOM 814 O O . ALA A 1 93 ? 18.477 7.484 73.550 1.00 14.72 90 ALA A O 1
ATOM 816 N N . LYS A 1 94 ? 17.972 6.209 71.756 1.00 14.52 91 LYS A N 1
ATOM 817 C CA A LYS A 1 94 ? 19.217 6.587 71.072 0.50 14.17 91 LYS A CA 1
ATOM 818 C CA B LYS A 1 94 ? 19.205 6.576 71.056 0.50 14.41 91 LYS A CA 1
ATOM 819 C C . LYS A 1 94 ? 19.228 8.050 70.697 1.00 13.42 91 LYS A C 1
ATOM 820 O O . LYS A 1 94 ? 20.259 8.701 70.813 1.00 14.05 91 LYS A O 1
ATOM 831 N N . LEU A 1 95 ? 18.082 8.566 70.239 1.00 12.77 92 LEU A N 1
ATOM 832 C CA A LEU A 1 95 ? 18.021 9.968 69.870 0.50 12.36 92 LEU A CA 1
ATOM 833 C CA B LEU A 1 95 ? 17.973 9.981 69.891 0.50 12.76 92 LEU A CA 1
ATOM 834 C C . LEU A 1 95 ? 18.172 10.865 71.110 1.00 12.38 92 LEU A C 1
ATOM 835 O O . LEU A 1 95 ? 18.835 11.911 71.041 1.00 11.61 92 LEU A O 1
ATOM 844 N N . CYS A 1 96 ? 17.591 10.460 72.239 1.00 12.93 93 CYS A N 1
ATOM 845 C CA . CYS A 1 96 ? 17.788 11.234 73.470 1.00 12.04 93 CYS A CA 1
ATOM 846 C C . CYS A 1 96 ? 19.259 11.287 73.801 1.00 12.04 93 CYS A C 1
ATOM 847 O O . CYS A 1 96 ? 19.766 12.328 74.132 1.00 13.44 93 CYS A O 1
ATOM 850 N N . GLY A 1 97 ? 19.951 10.145 73.718 1.00 12.12 94 GLY A N 1
ATOM 851 C CA . GLY A 1 97 ? 21.385 10.140 73.947 1.00 12.67 94 GLY A CA 1
ATOM 852 C C . GLY A 1 97 ? 22.191 10.975 72.988 1.00 13.06 94 GLY A C 1
ATOM 853 O O . GLY A 1 97 ? 23.161 11.606 73.372 1.00 14.72 94 GLY A O 1
ATOM 854 N N . ASN A 1 98 ? 21.841 10.914 71.724 1.00 11.89 95 ASN A N 1
ATOM 855 C CA . ASN A 1 98 ? 22.572 11.663 70.723 1.00 10.94 95 ASN A CA 1
ATOM 856 C C . ASN A 1 98 ? 22.333 13.162 70.738 1.00 10.83 95 ASN A C 1
ATOM 857 O O . ASN A 1 98 ? 23.129 13.900 70.139 1.00 11.61 95 ASN A O 1
ATOM 862 N N . LEU A 1 99 ? 21.279 13.608 71.431 1.00 11.66 96 LEU A N 1
ATOM 863 C CA . LEU A 1 99 ? 20.950 15.027 71.412 1.00 10.55 96 LEU A CA 1
ATOM 864 C C . LEU A 1 99 ? 20.930 15.651 72.798 1.00 10.16 96 LEU A C 1
ATOM 865 O O . LEU A 1 99 ? 20.605 16.834 72.910 1.00 11.17 96 LEU A O 1
ATOM 870 N N . GLY A 1 100 ? 21.307 14.913 73.830 1.00 11.21 97 GLY A N 1
ATOM 871 C CA . GLY A 1 100 ? 21.444 15.514 75.168 1.00 10.94 97 GLY A CA 1
ATOM 872 C C . GLY A 1 100 ? 20.153 15.604 75.985 1.00 10.62 97 GLY A C 1
ATOM 873 O O . GLY A 1 100 ? 20.050 16.426 76.895 1.00 11.14 97 GLY A O 1
ATOM 874 N N . TYR A 1 101 ? 19.140 14.811 75.639 1.00 10.85 98 TYR A N 1
ATOM 875 C CA . TYR A 1 101 ? 17.857 14.844 76.362 1.00 11.22 98 TYR A CA 1
ATOM 876 C C . TYR A 1 101 ? 17.776 13.736 77.380 1.00 11.27 98 TYR A C 1
ATOM 877 O O . TYR A 1 101 ? 18.295 12.626 77.194 1.00 14.01 98 TYR A O 1
ATOM 886 N N . LYS A 1 102 ? 17.156 14.077 78.506 1.00 11.79 99 LYS A N 1
ATOM 887 C CA . LYS A 1 102 ? 16.916 13.145 79.586 1.00 12.34 99 LYS A CA 1
ATOM 888 C C . LYS A 1 102 ? 15.485 12.647 79.637 1.00 13.25 99 LYS A C 1
ATOM 889 O O . LYS A 1 102 ? 15.208 11.670 80.340 1.00 15.15 99 LYS A O 1
ATOM 895 N N . THR A 1 103 ? 14.575 13.308 78.933 1.00 11.17 100 THR A N 1
ATOM 896 C CA . THR A 1 103 ? 13.163 12.902 78.868 1.00 12.59 100 THR A CA 1
ATOM 897 C C . THR A 1 103 ? 12.702 12.890 77.427 1.00 12.51 100 THR A C 1
ATOM 898 O O . THR A 1 103 ? 13.093 13.728 76.631 1.00 13.07 100 THR A O 1
ATOM 902 N N . ARG A 1 104 ? 11.856 11.921 77.080 1.00 13.64 101 ARG A N 1
ATOM 903 C CA . ARG A 1 104 ? 11.233 11.953 75.752 1.00 13.33 101 ARG A CA 1
ATOM 904 C C . ARG A 1 104 ? 10.330 13.166 75.591 1.00 13.29 101 ARG A C 1
ATOM 905 O O . ARG A 1 104 ? 10.134 13.643 74.471 1.00 14.07 101 ARG A O 1
ATOM 913 N N . ARG A 1 105 ? 9.738 13.667 76.688 1.00 13.55 102 ARG A N 1
ATOM 914 C CA A ARG A 1 105 ? 8.936 14.880 76.597 0.50 13.91 102 ARG A CA 1
ATOM 915 C CA B ARG A 1 105 ? 8.919 14.868 76.552 0.50 13.82 102 ARG A CA 1
ATOM 916 C C . ARG A 1 105 ? 9.707 16.028 75.951 1.00 13.37 102 ARG A C 1
ATOM 917 O O . ARG A 1 105 ? 9.203 16.715 75.032 1.00 12.61 102 ARG A O 1
ATOM 932 N N . ALA A 1 106 ? 10.938 16.227 76.417 1.00 12.35 103 ALA A N 1
ATOM 933 C CA . ALA A 1 106 ? 11.764 17.301 75.895 1.00 11.33 103 ALA A CA 1
ATOM 934 C C . ALA A 1 106 ? 12.200 16.994 74.479 1.00 11.06 103 ALA A C 1
ATOM 935 O O . ALA A 1 106 ? 12.210 17.878 73.641 1.00 12.42 103 ALA A O 1
ATOM 937 N N . LEU A 1 107 ? 12.570 15.747 74.184 1.00 10.91 104 LEU A N 1
ATOM 938 C CA . LEU A 1 107 ? 12.979 15.411 72.809 1.00 10.30 104 LEU A CA 1
ATOM 939 C C . LEU A 1 107 ? 11.884 15.800 71.800 1.00 12.11 104 LEU A C 1
ATOM 940 O O . LEU A 1 107 ? 12.188 16.358 70.722 1.00 11.09 104 LEU A O 1
ATOM 945 N N . PHE A 1 108 ? 10.630 15.480 72.135 1.00 11.11 105 PHE A N 1
ATOM 946 C CA . PHE A 1 108 ? 9.568 15.616 71.183 1.00 10.61 105 PHE A CA 1
ATOM 947 C C . PHE A 1 108 ? 8.863 16.960 71.199 1.00 10.91 105 PHE A C 1
ATOM 948 O O . PHE A 1 108 ? 8.169 17.273 70.237 1.00 11.86 105 PHE A O 1
ATOM 956 N N . LYS A 1 109 ? 9.016 17.725 72.287 1.00 11.52 106 LYS A N 1
ATOM 957 C CA A LYS A 1 109 ? 8.178 18.915 72.492 0.50 12.47 106 LYS A CA 1
ATOM 958 C CA B LYS A 1 109 ? 8.234 18.956 72.513 0.50 12.38 106 LYS A CA 1
ATOM 959 C C . LYS A 1 109 ? 8.004 19.796 71.257 1.00 12.80 106 LYS A C 1
ATOM 960 O O . LYS A 1 109 ? 6.863 20.172 70.920 1.00 12.84 106 LYS A O 1
ATOM 971 N N . ASN A 1 110 ? 9.112 20.112 70.594 1.00 11.69 107 ASN A N 1
ATOM 972 C CA . ASN A 1 110 ? 9.079 21.059 69.476 1.00 11.84 107 ASN A CA 1
ATOM 973 C C . ASN A 1 110 ? 9.387 20.394 68.148 1.00 11.38 107 ASN A C 1
ATOM 974 O O . ASN A 1 110 ? 9.812 21.073 67.182 1.00 12.08 107 ASN A O 1
ATOM 1005 N N . SER A 1 113 ? 7.716 17.566 61.592 1.00 10.29 110 SER A N 1
ATOM 1006 C CA . SER A 1 113 ? 7.974 16.420 60.712 1.00 10.51 110 SER A CA 1
ATOM 1007 C C . SER A 1 113 ? 7.512 16.665 59.271 1.00 10.17 110 SER A C 1
ATOM 1008 O O . SER A 1 113 ? 6.382 17.074 59.047 1.00 10.87 110 SER A O 1
ATOM 1011 N N . VAL A 1 114 ? 8.404 16.375 58.317 1.00 9.86 111 VAL A N 1
ATOM 1012 C CA . VAL A 1 114 ? 8.110 16.463 56.900 1.00 10.49 111 VAL A CA 1
ATOM 1013 C C . VAL A 1 114 ? 8.322 15.070 56.337 1.00 11.27 111 VAL A C 1
ATOM 1014 O O . VAL A 1 114 ? 9.287 14.399 56.709 1.00 12.63 111 VAL A O 1
ATOM 1018 N N . ASP A 1 115 ? 7.448 14.639 55.428 1.00 11.56 112 ASP A N 1
ATOM 1019 C CA A ASP A 1 115 ? 7.584 13.355 54.717 0.50 11.63 112 ASP A CA 1
ATOM 1020 C CA B ASP A 1 115 ? 7.795 13.404 54.763 0.50 11.56 112 ASP A CA 1
ATOM 1021 C C . ASP A 1 115 ? 7.999 13.613 53.278 1.00 11.70 112 ASP A C 1
ATOM 1022 O O . ASP A 1 115 ? 7.581 14.603 52.712 1.00 12.27 112 ASP A O 1
ATOM 1031 N N . ILE A 1 116 ? 8.779 12.715 52.700 1.00 10.97 113 ILE A N 1
ATOM 1032 C CA . ILE A 1 116 ? 9.172 12.891 51.277 1.00 11.77 113 ILE A CA 1
ATOM 1033 C C . ILE A 1 116 ? 8.873 11.596 50.565 1.00 10.76 113 ILE A C 1
ATOM 1034 O O . ILE A 1 116 ? 9.270 10.501 51.022 1.00 11.42 113 ILE A O 1
ATOM 1039 N N . TRP A 1 117 ? 8.136 11.741 49.443 1.00 12.20 114 TRP A N 1
ATOM 1040 C CA . TRP A 1 117 ? 7.790 10.610 48.581 1.00 11.88 114 TRP A CA 1
ATOM 1041 C C . TRP A 1 117 ? 8.316 10.867 47.166 1.00 11.18 114 TRP A C 1
ATOM 1042 O O . TRP A 1 117 ? 7.989 11.883 46.585 1.00 11.24 114 TRP A O 1
ATOM 1053 N N . LEU A 1 118 ? 9.188 9.975 46.683 1.00 11.41 115 LEU A N 1
ATOM 1054 C CA . LEU A 1 118 ? 9.683 10.039 45.304 1.00 12.88 115 LEU A CA 1
ATOM 1055 C C . LEU A 1 118 ? 9.069 8.926 44.466 1.00 13.69 115 LEU A C 1
ATOM 1056 O O . LEU A 1 118 ? 9.102 7.775 44.849 1.00 13.39 115 LEU A O 1
ATOM 1061 N N . HIS A 1 119 ? 8.567 9.292 43.296 1.00 14.99 116 HIS A N 1
ATOM 1062 C CA . HIS A 1 119 ? 7.961 8.318 42.388 1.00 16.89 116 HIS A CA 1
ATOM 1063 C C . HIS A 1 119 ? 8.053 8.883 40.983 1.00 16.75 116 HIS A C 1
ATOM 1064 O O . HIS A 1 119 ? 7.598 10.004 40.741 1.00 16.65 116 HIS A O 1
ATOM 1071 N N . ASN A 1 120 ? 8.694 8.131 40.080 1.00 17.89 117 ASN A N 1
ATOM 1072 C CA . ASN A 1 120 ? 8.894 8.564 38.695 1.00 19.08 117 ASN A CA 1
ATOM 1073 C C . ASN A 1 120 ? 9.385 10.001 38.589 1.00 17.62 117 ASN A C 1
ATOM 1074 O O . ASN A 1 120 ? 8.883 10.823 37.802 1.00 18.57 117 ASN A O 1
ATOM 1079 N N . GLY A 1 121 ? 10.400 10.274 39.400 1.00 16.38 118 GLY A N 1
ATOM 1080 C CA . GLY A 1 121 ? 11.103 11.529 39.327 1.00 15.28 118 GLY A CA 1
ATOM 1081 C C . GLY A 1 121 ? 10.414 12.661 40.068 1.00 15.33 118 GLY A C 1
ATOM 1082 O O . GLY A 1 121 ? 10.988 13.706 40.189 1.00 15.92 118 GLY A O 1
ATOM 1083 N N . CYS A 1 122 ? 9.202 12.449 40.573 1.00 15.10 119 CYS A N 1
ATOM 1084 C CA A CYS A 1 122 ? 8.465 13.497 41.240 0.50 14.76 119 CYS A CA 1
ATOM 1085 C CA B CYS A 1 122 ? 8.442 13.491 41.248 0.50 15.15 119 CYS A CA 1
ATOM 1086 C C . CYS A 1 122 ? 8.677 13.404 42.741 1.00 13.97 119 CYS A C 1
ATOM 1087 O O . CYS A 1 122 ? 8.458 12.342 43.311 1.00 13.40 119 CYS A O 1
ATOM 1092 N N . LEU A 1 123 ? 9.087 14.524 43.338 1.00 13.32 120 LEU A N 1
ATOM 1093 C CA . LEU A 1 123 ? 9.285 14.608 44.799 1.00 12.58 120 LEU A CA 1
ATOM 1094 C C . LEU A 1 123 ? 8.110 15.333 45.446 1.00 12.58 120 LEU A C 1
ATOM 1095 O O . LEU A 1 123 ? 7.923 16.536 45.202 1.00 14.74 120 LEU A O 1
ATOM 1100 N N . LYS A 1 124 ? 7.331 14.631 46.276 1.00 12.76 121 LYS A N 1
ATOM 1101 C CA . LYS A 1 124 ? 6.262 15.243 47.054 1.00 13.46 121 LYS A 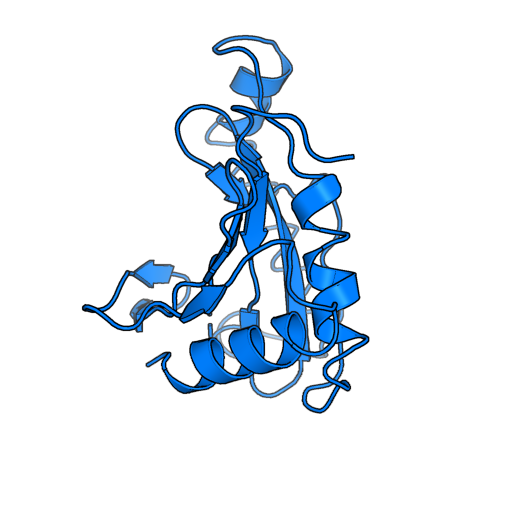CA 1
ATOM 1102 C C . LYS A 1 124 ? 6.790 15.447 48.494 1.00 12.97 121 LYS A C 1
ATOM 1103 O O . LYS A 1 124 ? 7.075 14.464 49.193 1.00 13.15 121 LYS A O 1
ATOM 1109 N N . ILE A 1 125 ? 6.933 16.715 48.894 1.00 12.18 122 ILE A N 1
ATOM 1110 C CA . ILE A 1 125 ? 7.527 17.037 50.200 1.00 12.69 122 ILE A CA 1
ATOM 1111 C C . ILE A 1 125 ? 6.413 17.649 51.050 1.00 13.14 122 ILE A C 1
ATOM 1112 O O . ILE A 1 125 ? 5.936 18.734 50.748 1.00 13.55 122 ILE A O 1
ATOM 1117 N N . SER A 1 126 ? 5.987 16.927 52.079 1.00 12.88 123 SER A N 1
ATOM 1118 C CA . SER A 1 126 ? 4.736 17.257 52.773 1.00 13.27 123 SER A CA 1
ATOM 1119 C C . SER A 1 126 ? 4.980 17.668 54.209 1.00 12.24 123 SER A C 1
ATOM 1120 O O . SER A 1 126 ? 5.567 16.907 54.980 1.00 12.40 123 SER A O 1
ATOM 1123 N N . PRO A 1 127 ? 4.497 18.854 54.580 1.00 11.49 124 PRO A N 1
ATOM 1124 C CA . PRO A 1 127 ? 4.578 19.309 55.970 1.00 11.49 124 PRO A CA 1
ATOM 1125 C C . PRO A 1 127 ? 3.511 18.599 56.809 1.00 11.77 124 PRO A C 1
ATOM 1126 O O . PRO A 1 127 ? 2.738 17.792 56.285 1.00 13.60 124 PRO A O 1
ATOM 1130 N N . SER A 1 128 ? 3.430 18.913 58.085 1.00 10.17 125 SER A N 1
ATOM 1131 C CA . SER A 1 128 ? 2.467 18.233 58.969 1.00 9.94 125 SER A CA 1
ATOM 1132 C C . SER A 1 128 ? 2.144 19.115 60.134 1.00 9.52 125 SER A C 1
ATOM 1133 O O . SER A 1 128 ? 2.796 20.136 60.357 1.00 10.29 125 SER A O 1
ATOM 1136 N N . ARG A 1 129 ? 1.121 18.690 60.872 1.00 10.53 126 ARG A N 1
ATOM 1137 C CA . ARG A 1 129 ? 0.786 19.241 62.191 1.00 9.78 126 ARG A CA 1
ATOM 1138 C C . ARG A 1 129 ? 1.240 18.263 63.287 1.00 9.90 126 ARG A C 1
ATOM 1139 O O . ARG A 1 129 ? 0.918 17.055 63.261 1.00 9.87 126 ARG A O 1
ATOM 1147 N N . HIS A 1 130 ? 1.958 18.793 64.265 1.00 10.94 127 HIS A N 1
ATOM 1148 C CA . HIS A 1 130 ? 2.385 18.030 65.435 1.00 10.78 127 HIS A CA 1
ATOM 1149 C C . HIS A 1 130 ? 1.195 17.921 66.385 1.00 11.04 127 HIS A C 1
ATOM 1150 O O . HIS A 1 130 ? 1.078 18.629 67.396 1.00 11.10 127 HIS A O 1
ATOM 1157 N N . VAL A 1 131 ? 0.304 16.997 66.053 1.00 10.45 128 VAL A N 1
ATOM 1158 C CA . VAL A 1 131 ? -0.987 16.884 66.690 1.00 10.39 128 VAL A CA 1
ATOM 1159 C C . VAL A 1 131 ? -0.927 16.244 68.072 1.00 10.58 128 VAL A C 1
ATOM 1160 O O . VAL A 1 131 ? -1.719 16.571 68.956 1.00 11.60 128 VAL A O 1
ATOM 1164 N N . LYS A 1 132 ? -0.015 15.290 68.261 1.00 11.02 129 LYS A N 1
ATOM 1165 C CA . LYS A 1 132 ? 0.126 14.650 69.544 1.00 11.38 129 LYS A CA 1
ATOM 1166 C C . LYS A 1 132 ? 1.592 14.655 69.900 1.00 12.24 129 LYS A C 1
ATOM 1167 O O . LYS A 1 1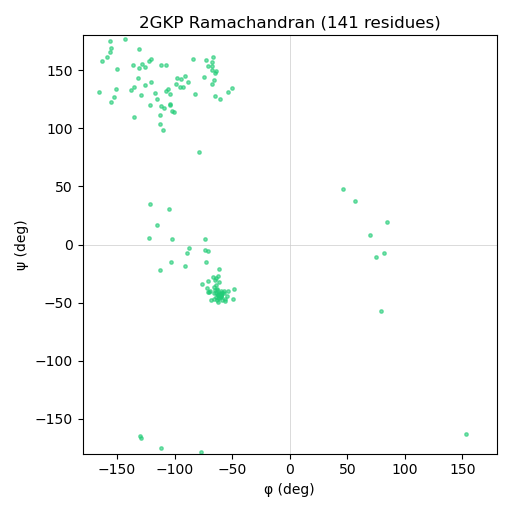32 ? 2.413 14.887 69.028 1.00 12.56 129 LYS A O 1
ATOM 1173 N N . LEU A 1 133 ? 1.918 14.323 71.150 1.00 14.29 130 LEU A N 1
ATOM 1174 C CA . LEU A 1 133 ? 3.284 14.414 71.608 1.00 15.97 130 LEU A CA 1
ATOM 1175 C C . LEU A 1 133 ? 4.250 13.725 70.627 1.00 14.83 130 LEU A C 1
ATOM 1176 O O . LEU A 1 133 ? 5.283 14.275 70.235 1.00 16.79 130 LEU A O 1
ATOM 1181 N N . GLU A 1 134 ? 3.900 12.510 70.205 1.00 13.61 131 GLU A N 1
ATOM 1182 C CA . GLU A 1 134 ? 4.761 11.699 69.328 1.00 13.36 131 GLU A CA 1
ATOM 1183 C C . GLU A 1 134 ? 4.073 11.328 68.013 1.00 13.69 131 GLU A C 1
ATOM 1184 O O . GLU A 1 134 ? 4.276 10.222 67.473 1.00 14.54 131 GLU A O 1
ATOM 1190 N N . ALA A 1 135 ? 3.247 12.209 67.481 1.00 11.98 132 ALA A N 1
ATOM 1191 C CA . ALA A 1 135 ? 2.576 11.929 66.208 1.00 11.99 132 ALA A CA 1
ATOM 1192 C C . ALA A 1 135 ? 2.292 13.176 65.402 1.00 11.34 132 ALA A C 1
ATOM 1193 O O . ALA A 1 135 ? 2.126 14.241 65.955 1.00 12.34 132 ALA A O 1
ATOM 1195 N N . TRP A 1 136 ? 2.258 13.006 64.082 1.00 11.30 133 TRP A N 1
ATOM 1196 C CA . TRP A 1 136 ? 2.126 14.106 63.142 1.00 11.64 133 TRP A CA 1
ATOM 1197 C C . TRP A 1 136 ? 1.109 13.721 62.101 1.00 12.44 133 TRP A C 1
ATOM 1198 O O . TRP A 1 136 ? 1.161 12.578 61.601 1.00 14.46 133 TRP A O 1
ATOM 1209 N N . ASP A 1 137 ? 0.203 14.622 61.760 1.00 11.45 134 ASP A N 1
ATOM 1210 C CA . ASP A 1 137 ? -0.863 14.360 60.805 1.00 13.29 134 ASP A CA 1
ATOM 1211 C C . ASP A 1 137 ? -0.749 15.385 59.686 1.00 12.65 134 ASP A C 1
ATOM 1212 O O . ASP A 1 137 ? -0.175 16.486 59.834 1.00 11.97 134 ASP A O 1
ATOM 1217 N N . ALA A 1 138 ? -1.307 15.047 58.539 1.00 14.14 135 ALA A N 1
ATOM 1218 C CA . ALA A 1 138 ? -1.269 15.981 57.405 1.00 15.03 135 ALA A CA 1
ATOM 1219 C C . ALA A 1 138 ? -2.030 17.248 57.657 1.00 15.46 135 ALA A C 1
ATOM 1220 O O . ALA A 1 138 ? -3.003 17.283 58.402 1.00 16.16 135 ALA A O 1
ATOM 1222 N N . ILE A 1 139 ? -1.548 18.309 57.030 1.00 14.66 136 ILE A N 1
ATOM 1223 C CA . ILE A 1 139 ? -2.261 19.577 56.969 1.00 13.98 136 ILE A CA 1
ATOM 1224 C C . ILE A 1 139 ? -2.702 19.815 55.523 1.00 14.73 136 ILE A C 1
ATOM 1225 O O . ILE A 1 139 ? -2.509 18.937 54.684 1.00 16.51 136 ILE A O 1
ATOM 1230 N N . ASP A 1 140 ? -3.287 20.967 55.228 1.00 15.41 137 ASP A N 1
ATOM 1231 C CA . ASP A 1 140 ? -3.999 21.099 53.941 1.00 16.57 137 ASP A CA 1
ATOM 1232 C C . ASP A 1 140 ? -3.344 21.861 52.850 1.00 17.85 137 ASP A C 1
ATOM 1233 O O . ASP A 1 140 ? -3.076 23.038 53.022 1.00 16.29 137 ASP A O 1
ATOM 1238 N N . ALA A 1 141 ? -3.111 21.210 51.701 1.00 17.78 138 ALA A N 1
ATOM 1239 C CA . ALA A 1 141 ? -2.673 21.934 50.493 1.00 17.15 138 ALA A CA 1
ATOM 1240 C C . ALA A 1 141 ? -1.390 22.740 50.716 1.00 17.77 138 ALA A C 1
ATOM 1241 O O . ALA A 1 141 ? -1.251 23.843 50.198 1.00 19.61 138 ALA A O 1
ATOM 1243 N N . ASP A 1 142 ? -0.456 22.197 51.509 1.00 15.95 139 ASP A N 1
ATOM 1244 C CA . ASP A 1 142 ? 0.822 22.874 51.713 1.00 17.61 139 ASP A CA 1
ATOM 1245 C C . ASP A 1 142 ? 2.061 22.137 51.192 1.00 16.90 139 ASP A C 1
ATOM 1246 O O . ASP A 1 142 ? 3.179 22.502 51.549 1.00 17.35 139 ASP A O 1
ATOM 1251 N N . ASP A 1 143 ? 1.891 21.151 50.316 1.00 16.32 140 ASP A N 1
ATOM 1252 C CA . ASP A 1 143 ? 3.054 20.378 49.854 1.00 17.05 140 ASP A CA 1
ATOM 1253 C C . ASP A 1 143 ? 4.011 21.198 49.015 1.00 16.69 140 ASP A C 1
ATOM 1254 O O . ASP A 1 143 ? 3.603 22.124 48.311 1.00 17.47 140 ASP A O 1
ATOM 1259 N N . VAL A 1 144 ? 5.296 20.851 49.071 1.00 16.15 141 VAL A N 1
ATOM 1260 C CA . VAL A 1 144 ? 6.293 21.414 48.144 1.00 15.19 141 VAL A CA 1
ATOM 1261 C C . VAL A 1 144 ? 6.594 20.323 47.110 1.00 15.48 141 VAL A C 1
ATOM 1262 O O . VAL A 1 144 ? 6.990 19.227 47.463 1.00 14.35 141 VAL A O 1
ATOM 1266 N N . ILE A 1 145 ? 6.350 20.614 45.831 1.00 15.57 142 ILE A N 1
ATOM 1267 C CA . ILE A 1 145 ? 6.461 19.611 44.770 1.00 16.77 142 ILE A CA 1
ATOM 1268 C C . ILE A 1 145 ? 7.703 19.975 43.939 1.00 16.16 142 ILE A C 1
ATOM 1269 O O . ILE A 1 145 ? 7.757 21.057 43.326 1.00 18.31 142 ILE A O 1
ATOM 1274 N N . LEU A 1 146 ? 8.698 19.077 43.927 1.00 15.69 143 LEU A N 1
ATOM 1275 C CA . LEU A 1 146 ? 9.908 19.234 43.127 1.00 15.51 143 LEU A CA 1
ATOM 1276 C C . LEU A 1 146 ? 10.137 17.962 42.314 1.00 14.54 143 LEU A C 1
ATOM 1277 O O . LEU A 1 146 ? 9.241 17.133 42.163 1.00 15.35 143 LEU A O 1
ATOM 1282 N N . SER A 1 147 ? 11.321 17.816 41.751 1.00 15.17 144 SER A N 1
ATOM 1283 C CA . SER A 1 147 ? 11.578 16.623 40.967 1.00 14.96 144 SER A CA 1
ATOM 1284 C C . SER A 1 147 ? 13.066 16.346 40.901 1.00 15.28 144 SER A C 1
ATOM 1285 O O . SER A 1 147 ? 13.883 17.140 41.365 1.00 15.05 144 SER A O 1
ATOM 1288 N N . LEU A 1 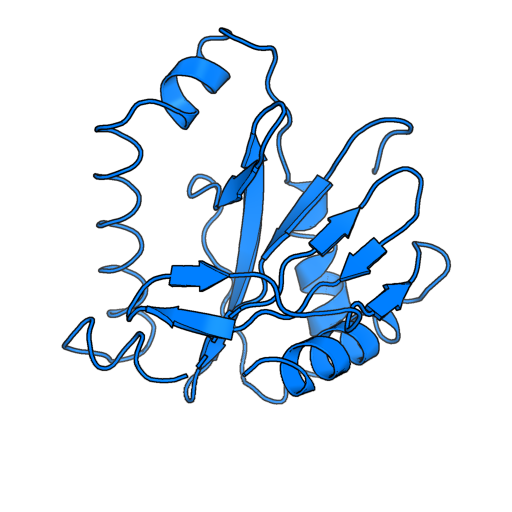148 ? 13.420 15.223 40.297 1.00 14.94 145 LEU A N 1
ATOM 1289 C CA . LEU A 1 148 ? 14.833 14.882 40.122 1.00 14.51 145 LEU A CA 1
ATOM 1290 C C . LEU A 1 148 ? 15.534 15.775 39.094 1.00 15.83 145 LEU A C 1
ATOM 1291 O O . LEU A 1 148 ? 16.753 15.712 38.945 1.00 15.67 145 LEU A O 1
ATOM 1296 N N . ASP A 1 149 ? 14.771 16.642 38.431 1.00 15.47 146 ASP A N 1
ATOM 1297 C CA . ASP A 1 149 ? 15.395 17.687 37.613 1.00 17.03 146 ASP A CA 1
ATOM 1298 C C . ASP A 1 149 ? 16.179 18.645 38.508 1.00 17.53 146 ASP A C 1
ATOM 1299 O O . ASP A 1 149 ? 17.123 19.314 38.061 1.00 19.05 146 ASP A O 1
ATOM 1304 N N . ASN A 1 150 ? 15.698 18.800 39.747 1.00 17.35 147 ASN A N 1
ATOM 1305 C CA . ASN A 1 150 ? 16.257 19.777 40.692 1.00 17.98 147 ASN A CA 1
ATOM 1306 C C . ASN A 1 150 ? 17.593 19.325 41.256 1.00 18.25 147 ASN A C 1
ATOM 1307 O O . ASN A 1 150 ? 17.781 18.138 41.502 1.00 18.91 147 ASN A O 1
ATOM 1312 N N . SER A 1 151 ? 18.501 20.280 41.481 1.00 18.11 148 SER A N 1
ATOM 1313 C CA . SER A 1 151 ? 19.783 19.981 42.108 1.00 19.21 148 SER A CA 1
ATOM 1314 C C . SER A 1 151 ? 19.565 19.692 43.581 1.00 18.72 148 SER A C 1
ATOM 1315 O O . SER A 1 151 ? 18.516 20.083 44.123 1.00 19.06 148 SER A O 1
ATOM 1318 N N . PRO A 1 152 ? 20.523 18.990 44.222 1.00 18.66 149 PRO A N 1
ATOM 1319 C CA . PRO A 1 152 ? 20.464 18.819 45.662 1.00 19.06 149 PRO A CA 1
ATOM 1320 C C . PRO A 1 152 ? 20.221 20.119 46.408 1.00 19.42 149 PRO A C 1
ATOM 1321 O O . PRO A 1 152 ? 19.490 20.107 47.402 1.00 18.40 149 PRO A O 1
ATOM 1325 N N . GLU A 1 153 ? 20.812 21.225 45.949 1.00 20.08 150 GLU A N 1
ATOM 1326 C CA A GLU A 1 153 ? 20.594 22.507 46.635 0.50 20.06 150 GLU A CA 1
ATOM 1327 C CA B GLU A 1 153 ? 20.611 22.584 46.509 0.50 20.79 150 GLU A CA 1
ATOM 1328 C C . GLU A 1 153 ? 19.146 23.014 46.536 1.00 19.95 150 GLU A C 1
ATOM 1329 O O . GLU A 1 153 ? 18.593 23.472 47.546 1.00 19.58 150 GLU A O 1
ATOM 1340 N N . GLU A 1 154 ? 18.514 22.884 45.384 1.00 18.62 151 GLU A N 1
ATOM 1341 C CA . GLU A 1 154 ? 17.122 23.213 45.199 1.00 18.12 151 GLU A CA 1
ATOM 1342 C C . GLU A 1 154 ? 16.219 22.298 46.023 1.00 17.96 151 GLU A C 1
ATOM 1343 O O . GLU A 1 154 ? 15.212 22.746 46.591 1.00 19.28 151 GLU A O 1
ATOM 1349 N N . ILE A 1 155 ? 16.569 21.020 46.095 1.00 17.13 152 ILE A N 1
ATOM 1350 C CA . ILE A 1 155 ? 15.828 20.114 46.956 1.00 17.09 152 ILE A CA 1
ATOM 1351 C C . ILE A 1 155 ? 15.935 20.557 48.421 1.00 17.30 152 ILE A C 1
ATOM 1352 O O . ILE A 1 155 ? 14.917 20.596 49.133 1.00 17.16 152 ILE A O 1
ATOM 1357 N N . GLY A 1 156 ? 17.131 20.935 48.869 1.00 16.97 153 GLY A N 1
ATOM 1358 C CA . GLY A 1 156 ? 17.315 21.437 50.238 1.00 17.99 153 GLY A CA 1
ATOM 1359 C C . GLY A 1 156 ? 16.465 22.658 50.519 1.00 17.81 153 GLY A C 1
ATOM 1360 O O . GLY A 1 156 ? 15.843 22.749 51.604 1.00 17.83 153 GLY A O 1
ATOM 1361 N N . ALA A 1 157 ? 16.393 23.585 49.556 1.00 18.24 154 ALA A N 1
ATOM 1362 C CA . ALA A 1 157 ? 15.534 24.756 49.701 1.00 18.43 154 ALA A CA 1
ATOM 1363 C C . ALA A 1 157 ? 14.065 24.359 49.875 1.00 18.77 154 ALA A C 1
ATOM 1364 O O . ALA A 1 157 ? 13.319 24.953 50.699 1.00 18.81 154 ALA A O 1
ATOM 1366 N N . GLY A 1 158 ? 13.617 23.387 49.089 1.00 18.24 155 GLY A N 1
ATOM 1367 C CA . GLY A 1 158 ? 12.226 22.985 49.171 1.00 17.04 155 GLY A CA 1
ATOM 1368 C C . GLY A 1 158 ? 11.963 22.239 50.470 1.00 16.13 155 GLY A C 1
ATOM 1369 O O . GLY A 1 158 ? 10.886 22.350 51.043 1.00 16.48 155 GLY A O 1
ATOM 1370 N N . LEU A 1 159 ? 12.955 21.527 50.980 1.00 15.41 156 LEU A N 1
ATOM 1371 C CA . LEU A 1 159 ? 12.792 20.873 52.291 1.00 15.84 156 LEU A CA 1
ATOM 1372 C C . LEU A 1 159 ? 12.610 21.885 53.408 1.00 15.25 156 LEU A C 1
ATOM 1373 O O . LEU A 1 159 ? 11.741 21.714 54.287 1.00 14.94 156 LEU A O 1
ATOM 1378 N N . LYS A 1 160 ? 13.445 22.930 53.391 1.00 16.46 157 LYS A N 1
ATOM 1379 C CA . LYS A 1 160 ? 13.367 23.965 54.418 1.00 16.86 157 LYS A CA 1
ATOM 1380 C C . LYS A 1 160 ? 12.038 24.716 54.311 1.00 16.00 157 LYS A C 1
ATOM 1381 O O . LYS A 1 160 ? 11.435 25.089 55.333 1.00 15.59 157 LYS A O 1
ATOM 1387 N N . LEU A 1 161 ? 11.569 24.921 53.088 1.00 15.09 158 LEU A N 1
ATOM 1388 C CA . LEU A 1 161 ? 10.289 25.558 52.852 1.00 14.88 158 LEU A CA 1
ATOM 1389 C C . LEU A 1 161 ? 9.171 24.715 53.448 1.00 14.50 158 LEU A C 1
ATOM 1390 O O . LEU A 1 161 ? 8.270 25.234 54.148 1.00 14.67 158 LEU A O 1
ATOM 1395 N N . ALA A 1 162 ? 9.208 23.403 53.197 1.00 13.59 159 ALA A N 1
ATOM 1396 C CA . ALA A 1 162 ? 8.171 22.566 53.756 1.00 13.01 159 ALA A CA 1
ATOM 1397 C C . ALA A 1 162 ? 8.226 22.575 55.286 1.00 12.06 159 ALA A C 1
ATOM 1398 O O . ALA A 1 162 ? 7.177 22.598 55.934 1.00 11.25 159 ALA A O 1
ATOM 1400 N N . LEU A 1 163 ? 9.428 22.520 55.870 1.00 11.31 160 LEU A N 1
ATOM 1401 C CA . LEU A 1 163 ? 9.542 22.602 57.331 1.00 12.26 160 LEU A CA 1
ATOM 1402 C C . LEU A 1 163 ? 8.900 23.906 57.850 1.00 12.85 160 LEU A C 1
ATOM 1403 O O . LEU A 1 163 ? 8.200 23.912 58.886 1.00 10.87 160 LEU A O 1
ATOM 1408 N N . SER A 1 164 ? 9.127 25.023 57.138 1.00 12.52 161 SER A N 1
ATOM 1409 C CA . SER A 1 164 ? 8.530 26.300 57.555 1.00 13.13 161 SER A CA 1
ATOM 1410 C C . SER A 1 164 ? 7.004 26.296 57.570 1.00 13.00 161 SER A C 1
ATOM 1411 O O . SER A 1 164 ? 6.360 27.104 58.248 1.00 13.90 161 SER A O 1
ATOM 1414 N N . ARG A 1 165 ? 6.417 25.368 56.824 1.00 11.75 162 ARG A N 1
ATOM 1415 C CA . ARG A 1 165 ? 4.973 25.207 56.758 1.00 12.07 162 ARG A CA 1
ATOM 1416 C C . ARG A 1 165 ? 4.408 24.254 57.835 1.00 10.95 162 ARG A C 1
ATOM 1417 O O . ARG A 1 165 ? 3.180 24.167 58.001 1.00 11.60 162 ARG A O 1
ATOM 1425 N N . CYS A 1 166 ? 5.272 23.578 58.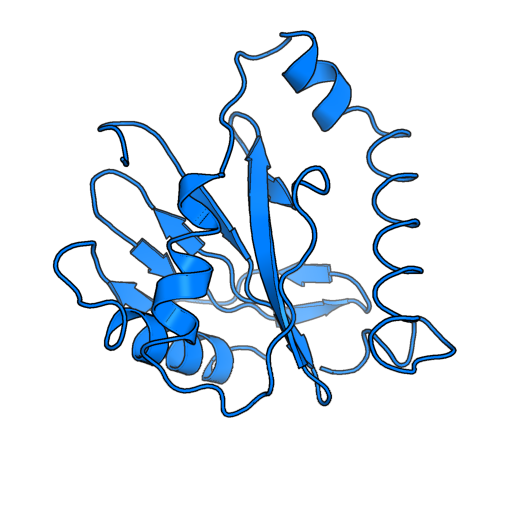587 1.00 11.41 163 CYS A N 1
ATOM 1426 C CA . CYS A 1 166 ? 4.791 22.691 59.628 1.00 11.10 163 CYS A CA 1
ATOM 1427 C C . CYS A 1 166 ? 4.213 23.483 60.777 1.00 9.85 163 CYS A C 1
ATOM 1428 O O . CYS A 1 166 ? 4.584 24.630 60.994 1.00 11.73 163 CYS A O 1
ATOM 1431 N N . ARG A 1 167 ? 3.282 22.888 61.510 1.00 10.98 164 ARG A N 1
ATOM 1432 C CA . ARG A 1 167 ? 2.596 23.555 62.612 1.00 11.07 164 ARG A CA 1
ATOM 1433 C C . ARG A 1 167 ? 2.458 22.610 63.765 1.00 11.36 164 ARG A C 1
ATOM 1434 O O . ARG A 1 167 ? 2.762 21.412 63.629 1.00 11.04 164 ARG A O 1
#

Foldseek 3Di:
DDDAQDKFKKKWDDFPQWIWIFGWEAAPDIDGDLVDHIDTDGPPPALLVQLVVNVVSRVPYYYDDPPDPVRCQVPPPVNCVVSVVVNLVVQCVVRVHDDLQVVQVGIWMWMAHRFKIWIFAFEPPDSPDTHGDPPQIQIDGNVDHSNVSSVRNVSNPVVHD

Organism: Neisseria meningitidis serogroup B (strain ATCC BAA-335 / MC58) (NCBI:txid122586)

Secondary structure (DSSP, 8-state):
---TT-EEEEEEEE-SS-EEEEEEEEESEEEE-TTSPPEEE-TT--HHHHHHHHHHHHHT--BPPTTSHHHHHHH-HHHHHHHHHHHHHHHHHHHT-S-HHHHH---EEEEEETTEEEEE-EEEEETTEEEE-SS--EEEETTS-HHHHHHHHHHHHHT--

InterPro domains:
  IPR009888 Immunity protein CdiI, Proteobacteria type [PF07262] (9-163)
  IPR009888 Immunity protein CdiI, Proteobacteria type [cd13445] (8-164)
  IPR037891 Immunity protein Cdil-like superfamily [G3DSA:3.40.1590.10] (1-164)
  IPR037891 Immunity protein Cdil-like superfamily [SSF160207] (1-164)

Solvent-accessible surface area: 9005 Å² total